Protein AF-A0AA88XZ99-F1 (afdb_monomer_lite)

Sequence (72 aa):
SLTQHTYQIGEVFVSLSTDDATEMLEKAKVATQEDIKGLESQCSDIQGILQDLKVKLYTKFGNNIKLEADDE

Radius of gyration: 24.1 Å; chains: 1; bounding box: 48×18×64 Å

Secondary structure (DSSP, 8-state):
----EEEEETTEEEEE-HHHHHHHHHHHHHHHHHHHHHHHHHHHHHHHHHHHHHHHHHHHHGGG--------

Structure (mmCIF, N/CA/C/O backbone):
data_AF-A0AA88XZ99-F1
#
_entry.id   AF-A0AA88XZ99-F1
#
loop_
_atom_site.group_PDB
_atom_site.id
_atom_site.type_symbol
_atom_site.label_atom_id
_atom_site.label_alt_id
_atom_site.label_comp_id
_atom_site.label_asym_id
_atom_site.label_entity_id
_atom_site.label_seq_id
_atom_site.pdbx_PDB_ins_code
_atom_site.Cartn_x
_atom_site.Cartn_y
_atom_site.Cartn_z
_atom_site.occupancy
_atom_site.B_iso_or_equiv
_atom_site.auth_seq_id
_atom_site.auth_comp_id
_atom_site.auth_asym_id
_atom_site.auth_atom_id
_atom_site.pdbx_PDB_model_num
ATOM 1 N N . SER A 1 1 ? -22.229 -0.314 36.783 1.00 46.56 1 SER A N 1
ATOM 2 C CA . SER A 1 1 ? -22.636 0.613 35.712 1.00 46.56 1 SER A CA 1
ATOM 3 C C . SER A 1 1 ? -22.007 0.111 34.428 1.00 46.56 1 SER A C 1
ATOM 5 O O . SER A 1 1 ? -20.806 -0.125 34.455 1.00 46.56 1 SER A O 1
ATOM 7 N N . LEU A 1 2 ? -22.790 -0.166 33.379 1.00 53.28 2 LEU A N 1
ATOM 8 C CA . LEU A 1 2 ? -22.260 -0.592 32.078 1.00 53.28 2 LEU A CA 1
ATOM 9 C C . LEU A 1 2 ? -21.755 0.658 31.342 1.00 53.28 2 LEU A C 1
ATOM 11 O O . LEU A 1 2 ? -22.555 1.518 30.982 1.00 53.28 2 LEU A O 1
ATOM 15 N N . THR A 1 3 ? -20.444 0.784 31.161 1.00 61.31 3 THR A N 1
ATOM 16 C CA . THR A 1 3 ? -19.846 1.899 30.415 1.00 61.31 3 THR A CA 1
ATOM 17 C C . THR A 1 3 ? -19.945 1.597 28.915 1.00 61.31 3 THR A C 1
ATOM 19 O O . THR A 1 3 ? -19.325 0.645 28.443 1.00 61.31 3 THR A O 1
ATOM 22 N N . GLN A 1 4 ? -20.750 2.368 28.176 1.00 54.22 4 GLN A N 1
ATOM 23 C CA . GLN A 1 4 ? -20.850 2.308 26.710 1.00 54.22 4 GLN A CA 1
ATOM 24 C C . GLN A 1 4 ? -20.042 3.439 26.071 1.00 54.22 4 GLN A C 1
ATOM 26 O O . GLN A 1 4 ? -20.049 4.564 26.571 1.00 54.22 4 GLN A O 1
ATOM 31 N N . HIS A 1 5 ? -19.394 3.138 24.946 1.00 60.88 5 HIS A N 1
ATOM 32 C CA . HIS A 1 5 ? -18.619 4.092 24.155 1.00 60.88 5 HIS A CA 1
ATOM 33 C C . HIS A 1 5 ? -19.219 4.199 22.748 1.00 60.88 5 HIS A C 1
ATOM 35 O O . HIS A 1 5 ? -19.656 3.206 22.164 1.00 60.88 5 HIS A O 1
ATOM 41 N N . THR A 1 6 ? -19.275 5.416 22.213 1.00 69.19 6 THR A N 1
ATOM 42 C CA . THR A 1 6 ? -19.805 5.689 20.872 1.00 69.19 6 THR A CA 1
ATOM 43 C C . THR A 1 6 ? -18.753 5.401 19.809 1.00 69.19 6 THR A C 1
ATOM 45 O O . THR A 1 6 ? -17.663 5.970 19.857 1.00 69.19 6 THR A O 1
ATOM 48 N N . TYR A 1 7 ? -19.101 4.565 18.831 1.00 74.62 7 TYR A N 1
ATOM 49 C CA . TYR A 1 7 ? -18.273 4.270 17.662 1.00 74.62 7 TYR A CA 1
ATOM 50 C C . TYR A 1 7 ? -18.886 4.908 16.411 1.00 74.62 7 TYR A C 1
ATOM 52 O O . TYR A 1 7 ? -20.103 4.838 16.214 1.00 74.62 7 TYR A O 1
ATOM 60 N N . GLN A 1 8 ? -18.058 5.556 15.590 1.00 73.38 8 GLN A N 1
ATOM 61 C CA . GLN A 1 8 ? -18.498 6.258 14.384 1.00 73.38 8 GLN A CA 1
ATOM 62 C C . GLN A 1 8 ? -18.310 5.372 13.150 1.00 73.38 8 GLN A C 1
ATOM 64 O O . GLN A 1 8 ? -17.202 4.915 12.874 1.00 73.38 8 GLN A O 1
ATOM 69 N N . ILE A 1 9 ? -19.384 5.183 12.381 1.00 70.00 9 ILE A N 1
ATOM 70 C CA . ILE A 1 9 ? -19.362 4.514 11.075 1.00 70.00 9 ILE A CA 1
ATOM 71 C C . ILE A 1 9 ? -19.964 5.489 10.058 1.00 70.00 9 ILE A C 1
ATOM 73 O O . ILE A 1 9 ? -21.175 5.713 10.039 1.00 70.00 9 ILE A O 1
ATOM 77 N N . GLY A 1 10 ? -19.121 6.117 9.233 1.00 71.19 10 GLY A N 1
ATOM 78 C CA . GLY A 1 10 ? -19.565 7.191 8.336 1.00 71.19 10 GLY A CA 1
ATOM 79 C C . GLY A 1 10 ? -20.061 8.415 9.120 1.00 71.19 10 GLY A C 1
ATOM 80 O O . GLY A 1 10 ? -19.272 9.050 9.818 1.00 71.19 10 GLY A O 1
ATOM 81 N N . GLU A 1 11 ? -21.359 8.731 9.030 1.00 66.94 11 GLU A N 1
ATOM 82 C CA . GLU A 1 11 ? -22.017 9.851 9.743 1.00 66.94 11 GLU A CA 1
ATOM 83 C C . GLU A 1 11 ? -22.914 9.404 10.920 1.00 66.94 11 GLU A C 1
ATOM 85 O O . GLU A 1 11 ? -23.590 10.227 11.538 1.00 66.94 11 GLU A O 1
ATOM 90 N N . VAL A 1 12 ? -22.943 8.107 11.251 1.00 52.50 12 VAL A N 1
ATOM 91 C CA . VAL A 1 12 ? -23.829 7.542 12.286 1.00 52.50 12 VAL A CA 1
ATOM 92 C C . VAL A 1 12 ? -23.016 7.060 13.492 1.00 52.50 12 VAL A C 1
ATOM 94 O O . VAL A 1 12 ? -21.992 6.391 13.335 1.00 52.50 12 VAL A O 1
ATOM 97 N N . PHE A 1 13 ? -23.494 7.371 14.705 1.00 60.97 13 PHE A N 1
ATOM 98 C CA . PHE A 1 13 ? -22.927 6.891 15.970 1.00 60.97 13 PHE A CA 1
ATOM 99 C C . PHE A 1 13 ? -23.757 5.734 16.525 1.00 60.97 13 PHE A C 1
ATOM 101 O O . PHE A 1 13 ? -24.967 5.867 16.711 1.00 60.97 13 PHE A O 1
ATOM 108 N N . VAL A 1 14 ? -23.101 4.613 16.824 1.00 66.50 14 VAL A N 1
ATOM 109 C CA . VAL A 1 14 ? -23.745 3.428 17.407 1.00 66.50 14 VAL A CA 1
ATOM 110 C C . VAL A 1 14 ? -23.184 3.195 18.809 1.00 66.50 14 VAL A C 1
ATOM 112 O O . VAL A 1 14 ? -21.968 3.239 19.014 1.00 66.50 14 VAL A O 1
ATOM 115 N N . SER A 1 15 ? -24.066 2.963 19.785 1.00 64.56 15 SER A N 1
ATOM 116 C CA . SER A 1 15 ? -23.667 2.594 21.147 1.00 64.56 15 SER A CA 1
ATOM 117 C C . SER A 1 15 ? -23.300 1.114 21.185 1.00 64.56 15 SER A C 1
ATOM 119 O O . SER A 1 15 ? -24.178 0.252 21.229 1.00 64.56 15 SER A O 1
ATOM 121 N N . LEU A 1 16 ? -22.003 0.827 21.166 1.00 69.00 16 LEU A N 1
ATOM 122 C CA . LEU A 1 16 ? -21.468 -0.527 21.264 1.00 69.00 16 LEU A CA 1
ATOM 123 C C . LEU A 1 16 ? -21.010 -0.819 22.692 1.00 69.00 16 LEU A C 1
ATOM 125 O O . LEU A 1 16 ? -20.727 0.093 23.480 1.00 69.00 16 LEU A O 1
ATOM 129 N N . SE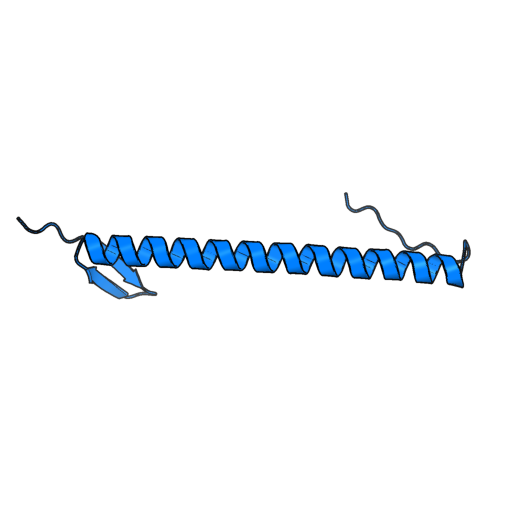R A 1 17 ? -20.950 -2.105 23.040 1.00 77.94 17 SER A N 1
ATOM 130 C CA . SER A 1 17 ? -20.204 -2.505 24.227 1.00 77.94 17 SER A CA 1
ATOM 131 C C . SER A 1 17 ? -18.718 -2.179 24.022 1.00 77.94 17 SER A C 1
ATOM 133 O O . SER A 1 17 ? -18.241 -2.066 22.891 1.00 77.94 17 SER A O 1
ATOM 135 N N . THR A 1 18 ? -17.979 -1.988 25.115 1.00 76.19 18 THR A N 1
ATOM 136 C CA . THR A 1 18 ? -16.544 -1.665 25.033 1.00 76.19 18 THR A CA 1
ATOM 137 C C . THR A 1 18 ? -15.760 -2.769 24.313 1.00 76.19 18 THR A C 1
ATOM 139 O O . THR A 1 18 ? -14.848 -2.462 23.547 1.00 76.19 18 THR A O 1
ATOM 142 N N . ASP A 1 19 ? -16.155 -4.029 24.499 1.00 79.75 19 ASP A N 1
ATOM 143 C CA . ASP A 1 19 ? -15.505 -5.179 23.871 1.00 79.75 19 ASP A CA 1
ATOM 144 C C . ASP A 1 19 ? -15.739 -5.182 22.353 1.00 79.75 19 ASP A C 1
ATOM 146 O O . ASP A 1 19 ? -14.777 -5.259 21.590 1.00 79.75 19 ASP A O 1
ATOM 150 N N . ASP A 1 20 ? -16.984 -4.964 21.909 1.00 81.25 20 ASP A N 1
ATOM 151 C CA . ASP A 1 20 ? -17.323 -4.908 20.478 1.00 81.25 20 ASP A CA 1
ATOM 152 C C . ASP A 1 20 ? -16.625 -3.732 19.776 1.00 81.25 20 ASP A C 1
ATOM 154 O O . ASP A 1 20 ? -16.075 -3.880 18.685 1.00 81.25 20 ASP A O 1
ATOM 158 N N . ALA A 1 21 ? -16.606 -2.551 20.409 1.00 81.88 21 ALA A N 1
ATOM 159 C CA . ALA A 1 21 ? -15.927 -1.377 19.861 1.00 81.88 21 ALA A CA 1
ATOM 160 C C . ALA A 1 21 ? -14.413 -1.612 19.721 1.00 81.88 21 ALA A C 1
ATOM 162 O O . ALA A 1 21 ? -13.808 -1.228 18.718 1.00 81.88 21 ALA A O 1
ATOM 163 N N . THR A 1 22 ? -13.807 -2.275 20.709 1.00 82.56 22 THR A N 1
ATOM 164 C CA . THR A 1 22 ? -12.379 -2.617 20.693 1.00 82.56 22 THR A CA 1
ATOM 165 C C . THR A 1 22 ? -12.069 -3.645 19.606 1.00 82.56 22 THR A C 1
ATOM 167 O O . THR A 1 22 ? -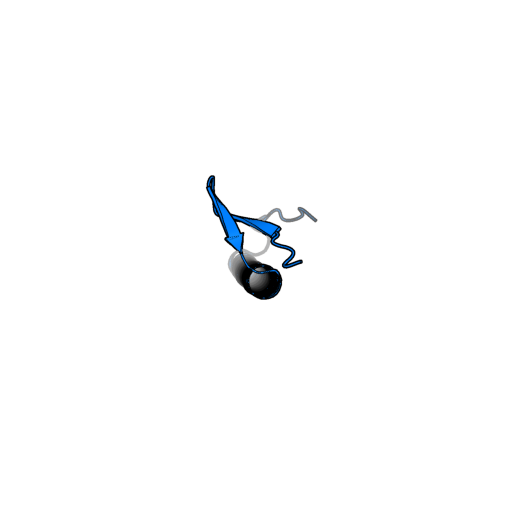11.094 -3.485 18.873 1.00 82.56 22 THR A O 1
ATOM 170 N N . GLU A 1 23 ? -12.918 -4.662 19.436 1.00 89.25 23 GLU A N 1
ATOM 171 C CA . GLU A 1 23 ? -12.759 -5.665 18.380 1.00 89.25 23 GLU A CA 1
ATOM 172 C C . GLU A 1 23 ? -12.859 -5.038 16.980 1.00 89.25 23 GLU A C 1
ATOM 174 O O . GLU A 1 23 ? -12.043 -5.335 16.104 1.00 89.25 23 GLU A O 1
ATOM 179 N N . MET A 1 24 ? -13.824 -4.139 16.760 1.00 88.81 24 MET A N 1
ATOM 180 C CA . MET A 1 24 ? -13.972 -3.438 15.479 1.00 88.81 24 MET A CA 1
ATOM 181 C C . MET A 1 24 ? -12.771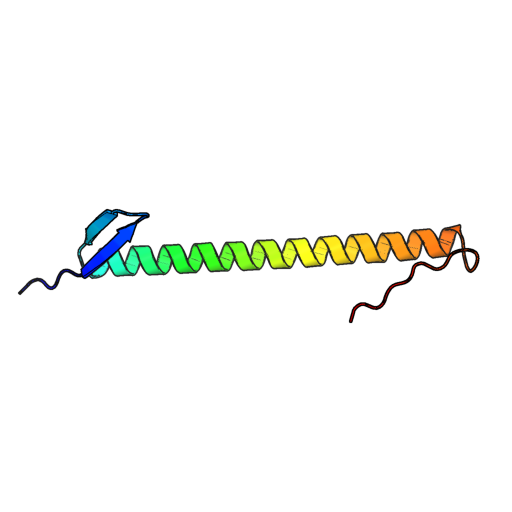 -2.537 15.172 1.00 88.81 24 MET A C 1
ATOM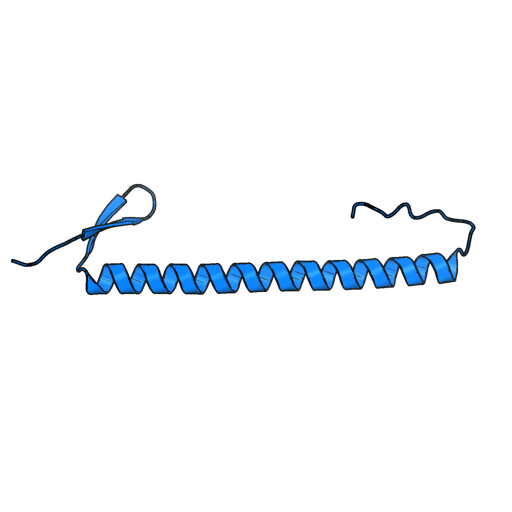 183 O O . MET A 1 24 ? -12.308 -2.514 14.030 1.00 88.81 24 MET A O 1
ATOM 187 N N . LEU A 1 25 ? -12.231 -1.837 16.176 1.00 90.56 25 LEU A N 1
ATOM 188 C CA . LEU A 1 25 ? -11.016 -1.031 16.029 1.00 90.56 25 LEU A CA 1
ATOM 189 C C . LEU A 1 25 ? -9.805 -1.882 15.647 1.00 90.56 25 LEU A C 1
ATOM 191 O O . LEU A 1 25 ? -9.074 -1.516 14.724 1.00 90.56 25 LEU A O 1
ATOM 195 N N . GLU A 1 26 ? -9.600 -3.022 16.309 1.00 95.00 26 GLU A N 1
ATOM 196 C CA . GLU A 1 26 ? -8.453 -3.877 16.003 1.00 95.00 26 GLU A CA 1
ATOM 197 C C . GLU A 1 26 ? -8.583 -4.500 14.607 1.00 95.00 26 GLU A C 1
ATOM 199 O O . GLU A 1 26 ? -7.610 -4.514 13.853 1.00 95.00 26 GLU A O 1
ATOM 204 N N . LYS A 1 27 ? -9.792 -4.909 14.196 1.00 95.31 27 LYS A N 1
ATOM 205 C CA . LYS A 1 27 ? -10.053 -5.365 12.818 1.00 95.31 27 LYS A CA 1
ATOM 206 C C . LYS A 1 27 ? -9.746 -4.283 11.786 1.00 95.31 27 LYS A C 1
ATOM 208 O O . LYS A 1 27 ? -9.060 -4.563 10.805 1.00 95.31 27 LYS A O 1
ATOM 213 N N . ALA A 1 28 ? -10.216 -3.055 12.007 1.00 93.00 28 ALA A N 1
ATOM 214 C CA . ALA A 1 28 ? -9.966 -1.938 11.097 1.00 93.00 28 ALA A CA 1
ATOM 215 C C . ALA A 1 28 ? -8.466 -1.626 10.978 1.00 93.00 28 ALA A C 1
ATOM 217 O O . ALA A 1 28 ? -7.957 -1.393 9.880 1.00 93.00 28 ALA A O 1
ATOM 218 N N . LYS A 1 29 ? -7.739 -1.678 12.097 1.00 95.88 29 LYS A N 1
ATOM 219 C CA . LYS A 1 29 ? -6.287 -1.490 12.139 1.00 95.88 29 LYS A CA 1
ATOM 220 C C . LYS A 1 29 ? -5.539 -2.586 11.378 1.00 95.88 29 LYS A C 1
ATOM 222 O O . LYS A 1 29 ? -4.639 -2.264 10.608 1.00 95.88 29 LYS A O 1
ATOM 227 N N . VAL A 1 30 ? -5.913 -3.856 11.560 1.00 98.06 30 VAL A N 1
ATOM 228 C CA . VAL A 1 30 ? -5.306 -4.982 10.828 1.00 98.06 30 VAL A CA 1
ATOM 229 C C . VAL A 1 30 ? -5.543 -4.840 9.327 1.00 98.06 30 VAL A C 1
ATOM 231 O O . VAL A 1 30 ? -4.574 -4.882 8.575 1.00 98.06 30 VAL A O 1
ATOM 234 N N . ALA A 1 31 ? -6.783 -4.579 8.903 1.00 97.25 31 ALA A N 1
ATOM 235 C CA . ALA A 1 31 ? -7.114 -4.380 7.491 1.00 97.25 31 ALA A CA 1
ATOM 236 C C . ALA A 1 31 ? -6.305 -3.226 6.874 1.00 97.25 31 ALA A C 1
ATOM 238 O O . ALA A 1 31 ? -5.666 -3.391 5.841 1.00 97.25 31 ALA A O 1
ATOM 239 N N . THR A 1 32 ? -6.228 -2.089 7.573 1.00 97.38 32 THR A N 1
ATOM 240 C CA . THR A 1 32 ? -5.426 -0.936 7.126 1.00 97.38 32 THR A CA 1
ATOM 241 C C . THR A 1 32 ? -3.946 -1.303 6.971 1.00 97.38 32 THR A C 1
ATOM 243 O O . THR A 1 32 ? -3.284 -0.881 6.026 1.00 97.38 32 THR A O 1
ATOM 246 N N . GLN A 1 33 ? -3.399 -2.099 7.893 1.00 98.06 33 GLN A N 1
ATOM 247 C CA . GLN A 1 33 ? -1.999 -2.516 7.840 1.00 98.06 33 GLN A CA 1
ATOM 248 C C . GLN A 1 33 ? -1.717 -3.493 6.691 1.00 98.06 33 GLN A C 1
ATOM 250 O O . GLN A 1 33 ? -0.612 -3.480 6.141 1.00 98.06 33 GLN A O 1
ATOM 255 N N . GLU A 1 34 ? -2.677 -4.349 6.347 1.00 98.25 34 GLU A N 1
ATOM 256 C CA . GLU A 1 34 ? -2.603 -5.239 5.186 1.00 98.25 34 GLU A CA 1
ATOM 257 C C . GLU A 1 34 ? -2.656 -4.447 3.877 1.00 98.25 34 GLU A C 1
ATOM 259 O O . GLU A 1 34 ? -1.822 -4.684 3.001 1.00 98.25 34 GLU A O 1
ATOM 264 N N . ASP A 1 35 ? -3.535 -3.446 3.786 1.00 98.31 35 ASP A N 1
ATOM 265 C CA . ASP A 1 35 ? -3.627 -2.555 2.625 1.00 98.31 35 ASP A CA 1
ATOM 266 C C . ASP A 1 35 ? -2.313 -1.797 2.388 1.00 98.31 35 ASP A C 1
ATOM 268 O O . ASP A 1 35 ? -1.813 -1.761 1.262 1.00 98.31 35 ASP A O 1
ATOM 272 N N . ILE A 1 36 ? -1.699 -1.256 3.450 1.00 98.06 36 ILE A N 1
ATOM 273 C CA . ILE A 1 36 ? -0.387 -0.588 3.369 1.00 98.06 36 ILE A CA 1
ATOM 274 C C . ILE A 1 36 ? 0.666 -1.536 2.788 1.00 98.06 36 ILE A C 1
ATOM 276 O O . ILE A 1 36 ? 1.350 -1.180 1.831 1.00 98.06 36 ILE A O 1
ATOM 280 N N . LYS A 1 37 ? 0.763 -2.762 3.315 1.00 98.44 37 LYS A N 1
ATOM 281 C CA . LYS A 1 37 ? 1.728 -3.757 2.820 1.00 98.44 37 LYS A CA 1
ATOM 282 C C . LYS A 1 37 ? 1.473 -4.122 1.359 1.00 98.44 37 LYS A C 1
ATOM 284 O O . LYS A 1 37 ? 2.419 -4.307 0.595 1.00 98.44 37 LYS A O 1
ATOM 289 N N . GLY A 1 38 ? 0.204 -4.223 0.965 1.00 98.25 38 GLY A N 1
ATOM 290 C CA . GLY A 1 38 ? -0.186 -4.471 -0.420 1.00 98.25 38 GLY A CA 1
ATOM 291 C C . GLY A 1 38 ? 0.279 -3.356 -1.356 1.00 98.25 38 GLY A C 1
ATOM 292 O O . GLY A 1 38 ? 0.853 -3.638 -2.408 1.00 98.25 38 GLY A O 1
ATOM 293 N N . LEU A 1 39 ? 0.086 -2.098 -0.957 1.00 98.44 39 LEU A N 1
ATOM 294 C CA . LEU A 1 39 ? 0.534 -0.930 -1.719 1.00 98.44 39 LEU A CA 1
ATOM 295 C C . LEU A 1 39 ? 2.063 -0.849 -1.810 1.00 98.44 39 LEU A C 1
ATOM 297 O O . LEU A 1 39 ? 2.597 -0.612 -2.892 1.00 98.44 39 LEU A O 1
ATOM 301 N N . GLU A 1 40 ? 2.778 -1.102 -0.713 1.00 98.31 40 GLU A N 1
ATOM 302 C CA . GLU A 1 40 ? 4.247 -1.137 -0.697 1.00 98.31 40 GLU A CA 1
ATOM 303 C C . GLU A 1 40 ? 4.801 -2.210 -1.646 1.00 98.31 40 GLU A C 1
ATOM 305 O O . GLU A 1 40 ? 5.729 -1.938 -2.413 1.00 98.31 40 GLU A O 1
ATOM 310 N N . SER A 1 41 ? 4.194 -3.402 -1.659 1.00 98.19 41 SER A N 1
ATOM 311 C CA . SER A 1 41 ? 4.569 -4.475 -2.588 1.00 98.19 41 SER A CA 1
ATOM 312 C C . SER A 1 41 ? 4.356 -4.059 -4.044 1.00 98.19 41 SER A C 1
ATOM 314 O O . SER A 1 41 ? 5.252 -4.239 -4.865 1.00 98.19 41 SER A O 1
ATOM 316 N N . GLN A 1 42 ? 3.209 -3.454 -4.367 1.00 98.19 42 GLN A N 1
ATOM 317 C CA . GLN A 1 42 ? 2.922 -2.986 -5.728 1.00 98.19 42 GLN A CA 1
ATOM 318 C C . GLN A 1 42 ? 3.912 -1.910 -6.185 1.00 98.19 42 GLN A C 1
ATOM 320 O O . GLN A 1 42 ? 4.382 -1.947 -7.323 1.00 98.19 42 GLN A O 1
ATOM 325 N N . CYS A 1 43 ? 4.267 -0.970 -5.305 1.00 97.00 43 CYS A N 1
ATOM 326 C CA . CYS A 1 43 ? 5.292 0.032 -5.591 1.00 97.00 43 CYS A CA 1
ATOM 327 C C . CYS A 1 43 ? 6.643 -0.621 -5.907 1.00 97.00 43 CYS A C 1
ATOM 329 O O . CYS A 1 43 ? 7.283 -0.247 -6.892 1.00 97.00 43 CYS A O 1
ATOM 331 N N . SER A 1 44 ? 7.053 -1.616 -5.116 1.00 97.69 44 SER A N 1
ATOM 332 C CA . SER A 1 44 ? 8.307 -2.342 -5.339 1.00 97.69 44 SER A CA 1
ATOM 333 C C . SER A 1 44 ? 8.306 -3.097 -6.673 1.00 97.69 44 SER A C 1
ATOM 335 O O . SER A 1 44 ? 9.272 -2.998 -7.435 1.00 97.69 44 SER A O 1
ATOM 337 N N . ASP A 1 45 ? 7.200 -3.762 -7.016 1.00 98.06 45 ASP A N 1
ATOM 338 C CA . ASP A 1 45 ? 7.052 -4.470 -8.292 1.00 98.06 45 ASP A CA 1
ATOM 339 C C . ASP A 1 45 ? 7.149 -3.509 -9.487 1.00 98.06 45 ASP A C 1
ATOM 341 O O . ASP A 1 45 ? 7.865 -3.773 -10.457 1.00 98.06 45 ASP A O 1
ATOM 345 N N . ILE A 1 46 ? 6.475 -2.355 -9.410 1.00 97.38 46 ILE A N 1
ATOM 346 C CA . ILE A 1 46 ? 6.522 -1.318 -10.452 1.00 97.38 46 ILE A CA 1
ATOM 347 C C . ILE A 1 46 ? 7.946 -0.772 -10.611 1.00 97.38 46 ILE A C 1
ATOM 349 O O . ILE A 1 46 ? 8.417 -0.611 -11.740 1.00 97.38 46 ILE A O 1
ATOM 353 N N . GLN A 1 47 ? 8.650 -0.518 -9.505 1.00 96.31 47 GLN A N 1
ATOM 354 C CA . GLN A 1 47 ? 10.048 -0.078 -9.531 1.00 96.31 47 GLN A CA 1
ATOM 355 C C . GLN A 1 47 ? 10.959 -1.126 -10.185 1.00 96.31 47 GLN A C 1
ATOM 357 O O . GLN A 1 47 ? 11.801 -0.767 -11.012 1.00 96.31 47 GLN A O 1
ATOM 362 N N . GLY A 1 48 ? 10.754 -2.413 -9.887 1.00 96.44 48 GLY A N 1
ATOM 363 C CA . GLY A 1 48 ? 11.476 -3.516 -10.524 1.00 96.44 48 GLY A CA 1
ATOM 364 C C . GLY A 1 48 ? 11.246 -3.566 -12.037 1.00 96.44 48 GLY A C 1
ATOM 365 O O . GLY A 1 48 ? 12.201 -3.571 -12.816 1.00 96.44 48 GLY A O 1
ATOM 366 N N . ILE A 1 49 ? 9.984 -3.498 -12.471 1.00 96.75 49 ILE A N 1
ATOM 367 C CA . ILE A 1 49 ? 9.620 -3.468 -13.898 1.00 96.75 49 ILE A CA 1
ATOM 368 C C . ILE A 1 49 ? 10.246 -2.256 -14.602 1.00 96.75 49 ILE A C 1
ATOM 370 O O . ILE A 1 49 ? 10.751 -2.379 -15.723 1.00 96.75 49 ILE A O 1
ATOM 374 N N . LEU A 1 50 ? 10.231 -1.085 -13.960 1.00 94.44 50 LEU A N 1
ATOM 375 C CA . LEU A 1 50 ? 10.831 0.131 -14.503 1.00 94.44 50 LEU A CA 1
ATOM 376 C C . LEU A 1 50 ? 12.347 -0.023 -14.670 1.00 94.44 50 LEU A C 1
ATOM 378 O O . LEU A 1 50 ? 12.890 0.363 -15.709 1.00 94.44 50 LEU A O 1
ATOM 382 N N . GLN A 1 51 ? 13.024 -0.608 -13.682 1.00 92.62 51 GLN A N 1
ATOM 383 C CA . GLN A 1 51 ? 14.460 -0.859 -13.741 1.00 92.62 51 GLN A CA 1
ATOM 384 C C . GLN A 1 51 ? 14.812 -1.821 -14.883 1.00 92.62 51 GLN A C 1
ATOM 386 O O . GLN A 1 51 ? 15.701 -1.530 -15.688 1.00 92.62 51 GLN A O 1
ATOM 391 N N . ASP A 1 52 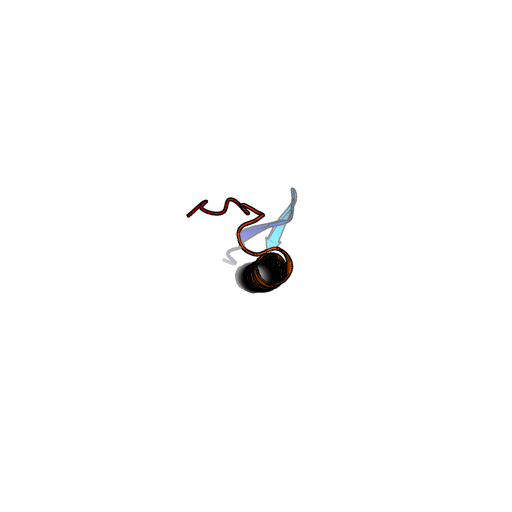? 14.063 -2.912 -15.026 1.00 95.00 52 ASP A N 1
ATOM 392 C CA . ASP A 1 52 ? 14.236 -3.867 -16.123 1.00 95.00 52 ASP A CA 1
ATOM 393 C C . ASP A 1 52 ? 14.019 -3.217 -17.492 1.00 95.00 52 ASP A C 1
ATOM 395 O O . ASP A 1 52 ? 14.746 -3.487 -18.456 1.00 95.00 52 ASP A O 1
ATOM 399 N N . LEU A 1 53 ? 13.019 -2.340 -17.603 1.00 94.50 53 LEU A N 1
ATOM 400 C CA . LEU A 1 53 ? 12.741 -1.617 -18.837 1.00 94.50 53 LEU A CA 1
ATOM 401 C C . LEU A 1 53 ? 13.879 -0.652 -19.187 1.00 94.50 53 LEU A C 1
ATOM 403 O O . LEU A 1 53 ? 14.295 -0.609 -20.348 1.00 94.50 53 LEU A O 1
ATOM 407 N N . LYS A 1 54 ? 14.430 0.065 -18.199 1.00 89.75 54 LYS A N 1
ATOM 408 C CA . LYS A 1 54 ? 15.613 0.923 -18.383 1.00 89.75 54 LYS A CA 1
ATOM 409 C C . LYS A 1 54 ? 16.796 0.113 -18.912 1.00 89.75 54 LYS A C 1
ATOM 411 O O . LYS A 1 54 ? 17.393 0.504 -19.915 1.00 89.75 54 LYS A O 1
ATOM 416 N N . VAL A 1 55 ? 17.089 -1.045 -18.315 1.00 92.56 55 VAL A N 1
ATOM 417 C CA . VAL A 1 55 ? 18.170 -1.937 -18.777 1.00 92.56 55 VAL A CA 1
ATOM 418 C C . VAL A 1 55 ? 17.945 -2.376 -20.225 1.00 92.56 55 VAL A C 1
ATOM 420 O O . VAL A 1 55 ? 18.865 -2.300 -21.044 1.00 92.56 55 VAL A O 1
ATOM 423 N N . LYS A 1 56 ? 16.720 -2.786 -20.579 1.00 93.56 56 LYS A N 1
ATOM 424 C CA . LYS A 1 56 ? 16.372 -3.190 -21.953 1.00 93.56 56 LYS A CA 1
ATOM 425 C C . LYS A 1 56 ? 16.558 -2.048 -22.952 1.00 93.56 56 LYS A C 1
ATOM 427 O O . LYS A 1 56 ? 17.093 -2.271 -24.039 1.00 93.56 56 LYS A O 1
ATOM 432 N N . LEU A 1 57 ? 16.144 -0.834 -22.595 1.00 91.88 57 LEU A N 1
ATOM 433 C CA . LEU A 1 57 ? 16.299 0.349 -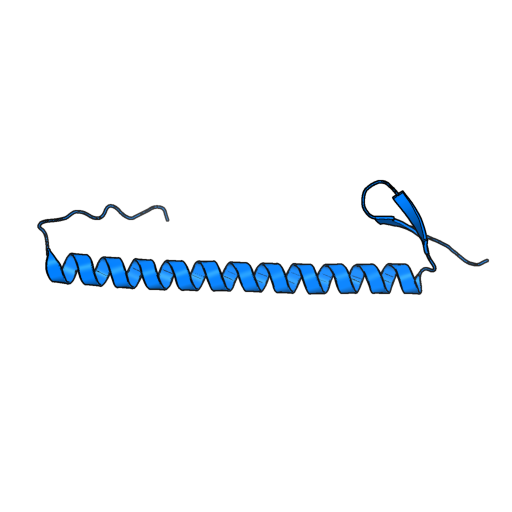23.442 1.00 91.88 57 LEU A CA 1
ATOM 434 C C . LEU A 1 57 ? 17.774 0.698 -23.654 1.00 91.88 57 LEU A C 1
ATOM 436 O O . LEU A 1 57 ? 18.188 0.858 -24.802 1.00 91.88 57 LEU A O 1
ATOM 440 N N . TYR A 1 58 ? 18.582 0.730 -22.594 1.00 91.06 58 TYR A N 1
ATOM 441 C CA . TYR A 1 58 ? 20.018 0.998 -22.718 1.00 91.06 58 TYR A CA 1
ATOM 442 C C . TYR A 1 58 ? 20.764 -0.110 -23.464 1.00 91.06 58 TYR A C 1
ATOM 444 O O . TYR A 1 58 ? 21.657 0.183 -24.251 1.00 91.06 58 TYR A O 1
ATOM 452 N N . THR A 1 59 ? 20.354 -1.371 -23.314 1.00 92.19 59 THR A N 1
ATOM 453 C CA . THR A 1 59 ? 20.910 -2.477 -24.111 1.00 92.19 59 THR A CA 1
ATOM 454 C C . THR A 1 59 ? 20.613 -2.294 -25.601 1.00 92.19 59 THR A C 1
ATOM 456 O O . THR A 1 59 ? 21.468 -2.555 -26.443 1.00 92.19 59 THR A O 1
ATOM 459 N N . LYS A 1 60 ? 19.403 -1.835 -25.947 1.00 93.44 60 LYS A N 1
ATOM 460 C CA . LYS A 1 60 ? 18.968 -1.692 -27.342 1.00 93.44 60 LYS A CA 1
ATOM 461 C C . LYS A 1 60 ? 19.504 -0.433 -28.023 1.00 93.44 60 LYS A C 1
ATOM 463 O O . LYS A 1 60 ? 19.828 -0.478 -29.206 1.00 93.44 60 LYS A O 1
ATOM 468 N N . PHE A 1 61 ? 19.544 0.686 -27.308 1.00 92.19 61 PHE A N 1
ATOM 469 C CA . PHE A 1 61 ? 19.832 2.000 -27.885 1.00 92.19 61 PHE A CA 1
ATOM 470 C C . PHE A 1 61 ? 21.187 2.579 -27.453 1.00 92.19 61 PHE A C 1
ATOM 472 O O . PHE A 1 61 ? 21.680 3.511 -28.094 1.00 92.19 61 PHE A O 1
ATOM 479 N N . GLY A 1 62 ? 21.825 2.014 -26.424 1.00 83.56 62 GLY A N 1
ATOM 480 C CA . GLY A 1 62 ? 23.115 2.469 -25.909 1.00 83.56 62 GLY A CA 1
ATOM 481 C C . GLY A 1 62 ? 23.085 3.941 -25.499 1.00 83.56 62 GLY A C 1
ATOM 482 O O . GLY A 1 62 ? 22.097 4.433 -24.960 1.00 83.56 62 GLY A O 1
ATOM 483 N N . ASN A 1 63 ? 24.154 4.665 -25.828 1.00 78.62 63 ASN A N 1
ATOM 484 C CA . ASN A 1 63 ? 24.313 6.087 -25.503 1.00 78.62 63 ASN A CA 1
ATOM 485 C C . ASN A 1 63 ? 23.507 7.033 -26.419 1.00 78.62 63 ASN A C 1
ATOM 487 O O . ASN A 1 63 ? 23.649 8.248 -26.308 1.00 78.62 63 ASN A O 1
ATOM 491 N N . ASN A 1 64 ? 22.686 6.506 -27.338 1.00 86.06 64 ASN A N 1
ATOM 492 C CA . ASN A 1 64 ? 21.856 7.328 -28.231 1.00 86.06 64 ASN A CA 1
ATOM 493 C C . ASN A 1 64 ? 20.586 7.859 -27.549 1.00 86.06 64 ASN A C 1
ATOM 495 O O . ASN A 1 64 ? 19.853 8.640 -28.152 1.00 86.06 64 ASN A O 1
ATOM 499 N N . ILE A 1 65 ? 20.309 7.427 -26.317 1.00 83.50 65 ILE A N 1
ATOM 500 C CA . ILE A 1 65 ? 19.188 7.905 -25.509 1.00 83.50 65 ILE A CA 1
ATOM 501 C C . ILE A 1 65 ? 19.692 8.410 -24.156 1.00 83.50 65 ILE A C 1
ATOM 503 O O . ILE A 1 65 ? 20.628 7.854 -23.583 1.00 83.50 65 ILE A O 1
ATOM 507 N N . LYS A 1 66 ? 19.037 9.446 -23.632 1.00 80.81 66 LYS A N 1
ATOM 508 C CA . LYS A 1 66 ? 19.110 9.842 -22.224 1.00 80.81 66 LYS A CA 1
ATOM 509 C C . LYS A 1 66 ? 17.748 9.579 -21.608 1.00 80.81 66 LYS A C 1
ATOM 511 O O . LYS A 1 66 ? 16.783 10.264 -21.930 1.00 80.81 66 LYS A O 1
ATOM 516 N N . LEU A 1 67 ? 17.673 8.558 -20.764 1.00 75.81 67 LEU A N 1
ATOM 517 C CA . LEU A 1 67 ? 16.543 8.393 -19.862 1.00 75.81 67 LEU A CA 1
ATOM 518 C C . LEU A 1 67 ? 16.911 9.208 -18.628 1.00 75.81 67 LEU A C 1
ATOM 520 O O . LEU A 1 67 ? 17.694 8.728 -17.813 1.00 75.81 67 LEU A O 1
ATOM 524 N N . GLU A 1 68 ? 16.463 10.461 -18.549 1.00 69.75 68 GLU A N 1
ATOM 525 C CA . GLU A 1 68 ? 16.653 11.232 -17.319 1.00 69.75 68 GLU A CA 1
ATOM 526 C C . GLU A 1 68 ? 15.985 10.466 -16.173 1.00 69.75 68 GLU A C 1
ATOM 528 O O . GLU A 1 68 ? 14.833 10.040 -16.271 1.00 69.75 68 GLU A O 1
ATOM 533 N N . ALA A 1 69 ? 16.754 10.199 -15.130 1.00 66.25 69 ALA A N 1
ATOM 534 C CA . ALA A 1 69 ? 16.274 9.664 -13.877 1.00 66.25 69 ALA A CA 1
ATOM 535 C C . ALA A 1 69 ? 17.210 10.229 -12.825 1.00 66.25 69 ALA A C 1
ATOM 537 O O . ALA A 1 69 ? 18.396 9.949 -12.920 1.00 66.25 69 ALA A O 1
ATOM 538 N N . ASP A 1 70 ? 16.678 11.059 -11.937 1.00 53.56 70 ASP A N 1
ATOM 539 C CA . ASP A 1 70 ? 17.086 11.191 -10.539 1.00 53.56 70 ASP A CA 1
ATOM 540 C C . ASP A 1 70 ? 16.082 12.159 -9.900 1.00 53.56 70 ASP A C 1
ATOM 542 O O . ASP A 1 70 ? 16.339 13.350 -9.770 1.00 53.56 70 ASP A O 1
ATOM 546 N N . ASP A 1 71 ? 14.899 11.645 -9.563 1.00 49.38 71 ASP A N 1
ATOM 547 C CA . ASP A 1 71 ? 14.220 12.151 -8.374 1.00 49.38 71 ASP A CA 1
ATOM 548 C C . ASP A 1 71 ? 14.589 11.136 -7.283 1.00 49.38 71 ASP A C 1
ATOM 550 O O . ASP A 1 71 ? 14.044 10.027 -7.255 1.00 49.38 71 ASP A O 1
ATOM 554 N N . GLU A 1 72 ? 15.637 11.472 -6.518 1.00 43.59 72 GLU A N 1
ATOM 555 C CA . GLU A 1 72 ? 15.986 10.828 -5.240 1.00 43.59 72 GLU A CA 1
ATOM 556 C C . GLU A 1 72 ? 14.800 10.842 -4.264 1.00 43.59 72 GLU A C 1
ATOM 558 O O . GLU A 1 72 ? 14.063 11.858 -4.223 1.00 43.59 72 GLU A O 1
#

Organism: Pinctada imbricata (NCBI:txid66713)

InterPro domains:
  IPR002777 Prefoldin beta-like [PF01920] (6-63)
  IPR016661 Prefoldin, subunit 4 [PTHR21100] (6-69)

pLDDT: mean 83.07, std 15.61, range [43.59, 98.44]

Foldseek 3Di:
DQDWDWDDDPHDTDTDRPVVNVVVVVVVVVVVVVVVVVVVVVVVVVVVVVVVVVVVCCVVQPPVDDPDDDPD